Protein AF-A0AA44AQD2-F1 (afdb_monomer_lite)

Structure (mmCIF, N/CA/C/O backbone):
data_AF-A0AA44AQD2-F1
#
_entry.id   AF-A0AA44AQD2-F1
#
loop_
_atom_site.group_PDB
_atom_site.id
_atom_site.type_symbol
_atom_site.label_atom_id
_atom_site.label_alt_id
_atom_site.label_comp_id
_atom_site.label_asym_id
_atom_site.label_entity_id
_atom_site.label_seq_id
_atom_site.pdbx_PDB_ins_code
_atom_site.Cartn_x
_atom_site.Cartn_y
_atom_site.Cartn_z
_atom_site.occupancy
_atom_site.B_iso_or_equiv
_atom_site.auth_seq_id
_atom_site.auth_comp_id
_atom_site.auth_asym_id
_atom_site.auth_atom_id
_atom_site.pdbx_PDB_model_num
ATOM 1 N N . MET A 1 1 ? 26.206 9.671 -32.563 1.00 51.47 1 MET A N 1
ATOM 2 C CA . MET A 1 1 ? 27.609 9.654 -32.075 1.00 51.47 1 MET A CA 1
ATOM 3 C C . MET A 1 1 ? 28.523 10.686 -32.754 1.00 51.47 1 MET A C 1
ATOM 5 O O . MET A 1 1 ? 29.559 10.998 -32.182 1.00 51.47 1 MET A O 1
ATOM 9 N N . ASN A 1 2 ? 28.154 11.273 -33.905 1.00 60.25 2 ASN A N 1
ATOM 10 C CA . ASN A 1 2 ? 29.025 12.204 -34.643 1.00 60.25 2 ASN A CA 1
ATOM 11 C C . ASN A 1 2 ? 29.181 13.613 -34.029 1.00 60.25 2 ASN A C 1
ATOM 13 O O . ASN A 1 2 ? 30.240 14.213 -34.196 1.00 60.25 2 ASN A O 1
ATOM 17 N N . ASP A 1 3 ? 28.206 14.121 -33.267 1.00 61.69 3 ASP A N 1
ATOM 18 C CA . ASP A 1 3 ? 28.257 15.499 -32.740 1.00 61.69 3 ASP A CA 1
ATOM 19 C C . ASP A 1 3 ? 29.277 15.714 -31.616 1.00 61.69 3 ASP A C 1
ATOM 21 O O . ASP A 1 3 ? 30.008 16.703 -31.623 1.00 61.69 3 ASP A O 1
ATOM 25 N N . ALA A 1 4 ? 29.396 14.780 -30.667 1.00 60.88 4 ALA A N 1
ATOM 26 C CA . ALA A 1 4 ? 30.361 14.906 -29.571 1.00 60.88 4 ALA A CA 1
ATOM 27 C C . ALA A 1 4 ? 31.813 14.844 -30.085 1.00 60.88 4 ALA A C 1
ATOM 29 O O . ALA A 1 4 ? 32.659 15.628 -29.651 1.00 60.88 4 ALA A O 1
ATOM 30 N N . ALA A 1 5 ? 32.079 13.961 -31.055 1.00 65.06 5 ALA A N 1
ATOM 31 C CA . ALA A 1 5 ? 33.372 13.825 -31.728 1.00 65.06 5 ALA A CA 1
ATOM 32 C C . ALA A 1 5 ? 33.684 15.000 -32.680 1.00 65.06 5 ALA A C 1
ATOM 34 O O . ALA A 1 5 ? 34.848 15.317 -32.923 1.00 65.06 5 ALA A O 1
ATOM 35 N N . SER A 1 6 ? 32.654 15.652 -33.224 1.00 64.50 6 SER A N 1
ATOM 36 C CA . SER A 1 6 ? 32.756 16.904 -33.988 1.00 64.50 6 SER A CA 1
ATOM 37 C C . SER A 1 6 ? 33.108 18.095 -33.078 1.00 64.50 6 SER A C 1
ATOM 39 O O . SER A 1 6 ? 34.008 18.874 -33.389 1.00 64.50 6 SER A O 1
ATOM 41 N N . CYS A 1 7 ? 32.496 18.189 -31.891 1.00 62.31 7 CYS A N 1
ATOM 42 C CA . CYS A 1 7 ? 32.756 19.269 -30.931 1.00 62.31 7 CYS A CA 1
ATOM 43 C C . CYS A 1 7 ? 34.186 19.250 -30.362 1.00 62.31 7 CYS A C 1
ATOM 45 O O . CYS A 1 7 ? 34.775 20.316 -30.184 1.00 62.31 7 CYS A O 1
ATOM 47 N N . LEU A 1 8 ? 34.760 18.062 -30.127 1.00 60.25 8 LEU A N 1
ATOM 48 C CA . LEU A 1 8 ? 36.174 17.903 -29.748 1.00 60.25 8 LEU A CA 1
ATOM 49 C C . LEU A 1 8 ? 37.120 18.386 -30.852 1.00 60.25 8 LEU A C 1
ATOM 51 O O . LEU A 1 8 ? 38.063 19.123 -30.573 1.00 60.25 8 LEU A O 1
ATOM 55 N N . ARG A 1 9 ? 36.839 18.019 -32.110 1.00 67.12 9 ARG A N 1
ATOM 56 C CA . ARG A 1 9 ? 37.624 18.459 -33.276 1.00 67.12 9 ARG A CA 1
ATOM 57 C C . ARG A 1 9 ? 37.600 19.980 -33.456 1.00 67.12 9 ARG A C 1
ATOM 59 O O . ARG A 1 9 ? 38.619 20.560 -33.810 1.00 67.12 9 ARG A O 1
ATOM 66 N N . ASN A 1 10 ? 36.488 20.624 -33.102 1.00 76.62 10 ASN A N 1
ATOM 67 C CA . ASN A 1 10 ? 36.319 22.079 -33.156 1.00 76.62 10 ASN A CA 1
ATOM 68 C C . ASN A 1 10 ? 36.717 22.809 -31.853 1.00 76.62 10 ASN A C 1
ATOM 70 O O . ASN A 1 10 ? 36.389 23.984 -31.696 1.00 76.62 10 ASN A O 1
ATOM 74 N N . ARG A 1 11 ? 37.390 22.131 -30.902 1.00 75.38 11 ARG A N 1
ATOM 75 C CA . ARG A 1 11 ? 37.810 22.662 -29.581 1.00 75.38 11 ARG A CA 1
ATOM 76 C C . ARG A 1 11 ? 36.678 23.299 -28.757 1.00 75.38 11 ARG A C 1
ATOM 78 O O . ARG A 1 11 ? 36.923 24.120 -27.876 1.00 75.38 11 ARG A O 1
ATOM 85 N N . ASN A 1 12 ? 35.428 22.911 -29.008 1.00 78.69 12 ASN A N 1
ATOM 86 C CA . ASN A 1 12 ? 34.268 23.421 -28.284 1.00 78.69 12 ASN A CA 1
ATOM 87 C C . ASN A 1 12 ? 33.938 22.502 -27.100 1.00 78.69 12 ASN A C 1
ATOM 89 O O . ASN A 1 12 ? 33.003 21.696 -27.136 1.00 78.69 12 ASN A O 1
ATOM 93 N N . TYR A 1 13 ? 34.757 22.612 -26.052 1.00 78.56 13 TYR A N 1
ATOM 94 C CA . TYR A 1 13 ? 34.727 21.726 -24.886 1.00 78.56 13 TYR A CA 1
ATOM 95 C C . TYR A 1 13 ? 33.418 21.808 -24.088 1.00 78.56 13 TYR A C 1
ATOM 97 O O . TYR A 1 13 ? 32.932 20.783 -23.616 1.00 78.56 13 TYR A O 1
ATOM 105 N N . ALA A 1 14 ? 32.790 22.987 -24.009 1.00 78.38 14 ALA A N 1
ATOM 106 C CA . ALA A 1 14 ? 31.512 23.163 -23.316 1.00 78.38 14 ALA A CA 1
ATOM 107 C C . ALA A 1 14 ? 30.371 22.393 -24.007 1.00 78.38 14 ALA A C 1
ATOM 109 O O . ALA A 1 14 ? 29.630 21.653 -23.357 1.00 78.38 14 ALA A O 1
ATOM 110 N N . ARG A 1 15 ? 30.265 22.492 -25.343 1.00 79.56 15 ARG A N 1
ATOM 111 C CA . ARG A 1 15 ? 29.280 21.708 -26.111 1.00 79.56 15 ARG A CA 1
ATOM 112 C C . ARG A 1 15 ? 29.585 20.215 -26.084 1.00 79.56 15 ARG A C 1
ATOM 114 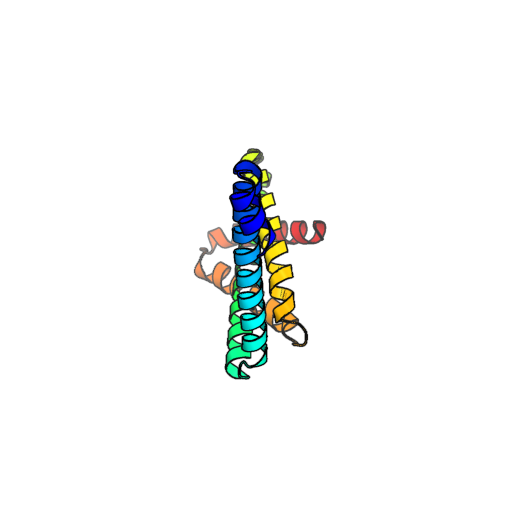O O . ARG A 1 15 ? 28.660 19.409 -26.034 1.00 79.56 15 ARG A O 1
ATOM 121 N N . HIS A 1 16 ? 30.863 19.839 -26.070 1.00 81.19 16 HIS A N 1
ATOM 122 C CA . HIS A 1 16 ? 31.255 18.443 -25.909 1.00 81.19 16 HIS A CA 1
ATOM 123 C C . HIS A 1 16 ? 30.798 17.871 -24.557 1.00 81.19 16 HIS A C 1
ATOM 125 O O . HIS A 1 16 ? 30.203 16.796 -24.522 1.00 81.19 16 HIS A O 1
ATOM 131 N N . GLN A 1 17 ? 30.998 18.603 -23.457 1.00 82.62 17 GLN A N 1
ATOM 132 C CA . GLN A 1 17 ? 30.577 18.171 -22.123 1.00 82.62 17 GLN A CA 1
ATOM 133 C C . GLN A 1 17 ? 29.051 18.018 -22.021 1.00 82.62 17 GLN A C 1
ATOM 135 O O . GLN A 1 17 ? 28.571 17.002 -21.520 1.00 82.62 17 GLN A O 1
ATOM 140 N N . GLN A 1 18 ? 28.286 18.967 -22.570 1.00 85.62 18 GLN A N 1
ATOM 141 C CA . GLN A 1 18 ? 26.822 18.870 -22.650 1.00 85.62 18 GLN A CA 1
ATOM 142 C C . GLN A 1 18 ? 26.367 17.670 -23.496 1.00 85.62 18 GLN A C 1
ATOM 144 O O . GLN A 1 18 ? 25.466 16.930 -23.098 1.00 85.62 18 GLN A O 1
ATOM 149 N N . ALA A 1 19 ? 27.010 17.431 -24.644 1.00 85.94 19 ALA A N 1
ATOM 150 C CA . ALA A 1 19 ? 26.716 16.278 -25.490 1.00 85.94 19 ALA A CA 1
ATOM 151 C C . ALA A 1 19 ? 27.024 14.953 -24.773 1.00 85.94 19 ALA A C 1
ATOM 153 O O . ALA A 1 19 ? 26.234 14.017 -24.861 1.00 85.94 19 ALA A O 1
ATOM 154 N N . MET A 1 20 ? 28.123 14.879 -24.018 1.00 87.56 20 MET A N 1
ATOM 155 C CA . MET A 1 20 ? 28.483 13.700 -23.224 1.00 87.56 20 MET A CA 1
ATOM 156 C C . MET A 1 20 ? 27.503 13.445 -22.075 1.00 87.56 20 MET A C 1
ATOM 158 O O . MET A 1 20 ? 27.093 12.302 -21.882 1.00 87.56 20 MET A O 1
ATOM 162 N N . GLN A 1 21 ? 27.060 14.486 -21.363 1.00 88.62 21 GLN A N 1
ATOM 163 C CA . GLN A 1 21 ? 26.009 14.365 -20.343 1.00 88.62 21 GLN A CA 1
ATOM 164 C C . GLN A 1 21 ? 24.693 13.865 -20.948 1.00 88.62 21 GLN A C 1
ATOM 166 O O . GLN A 1 21 ? 24.054 12.969 -20.397 1.00 88.62 21 GLN A O 1
ATOM 171 N N . ARG A 1 22 ? 24.313 14.384 -22.122 1.00 90.12 22 ARG A N 1
ATOM 172 C CA . ARG A 1 22 ? 23.123 13.922 -22.844 1.00 90.12 22 ARG A CA 1
ATOM 173 C C . ARG A 1 22 ? 23.257 12.469 -23.296 1.00 90.12 22 ARG A C 1
ATOM 175 O O . ARG A 1 22 ? 22.306 11.712 -23.151 1.00 90.12 22 ARG A O 1
ATOM 182 N N . ILE A 1 23 ? 24.425 12.058 -23.794 1.00 90.88 23 ILE A N 1
ATOM 183 C CA . ILE A 1 23 ? 24.702 10.657 -24.147 1.00 90.88 23 ILE A CA 1
ATOM 184 C C . ILE A 1 23 ? 24.589 9.761 -22.912 1.00 90.88 23 ILE A C 1
ATOM 186 O O . ILE A 1 23 ? 23.982 8.700 -23.002 1.00 90.88 23 ILE A O 1
ATOM 190 N N . ALA A 1 24 ? 25.145 10.168 -21.769 1.00 91.69 24 ALA A N 1
ATOM 191 C CA . ALA A 1 24 ? 25.059 9.394 -20.533 1.00 91.69 24 ALA A CA 1
ATOM 192 C C . ALA A 1 24 ? 23.604 9.222 -20.072 1.00 91.69 24 ALA A C 1
ATOM 194 O O . ALA A 1 24 ? 23.190 8.109 -19.755 1.00 91.69 24 ALA A O 1
ATOM 195 N N . ARG A 1 25 ? 22.809 10.298 -20.121 1.00 93.94 25 ARG A N 1
ATOM 196 C CA . ARG A 1 25 ? 21.376 10.253 -19.813 1.00 93.94 25 ARG A CA 1
ATOM 197 C C . ARG A 1 25 ? 20.610 9.326 -20.761 1.00 93.94 25 ARG A C 1
ATOM 199 O O . ARG A 1 25 ? 19.893 8.458 -20.289 1.00 93.94 25 ARG A O 1
ATOM 206 N N . LEU A 1 26 ? 20.811 9.462 -22.072 1.00 93.25 26 LEU A N 1
ATOM 207 C CA . LEU A 1 26 ? 20.143 8.621 -23.073 1.00 93.25 26 LEU A CA 1
ATOM 208 C C . LEU A 1 26 ? 20.538 7.145 -22.954 1.00 93.25 26 LEU A C 1
ATOM 210 O O . LEU A 1 26 ? 19.710 6.272 -23.176 1.00 93.25 26 LEU A O 1
ATOM 214 N N . LYS A 1 27 ? 21.795 6.852 -22.595 1.00 93.19 27 LYS A N 1
ATOM 215 C CA . LYS A 1 27 ? 22.230 5.477 -22.314 1.00 93.19 27 LYS A CA 1
ATOM 216 C C . LYS A 1 27 ? 21.488 4.889 -21.118 1.00 93.19 27 LYS A C 1
ATOM 218 O O . LYS A 1 27 ? 21.106 3.730 -21.183 1.00 93.19 27 LYS A O 1
ATOM 223 N N . LYS A 1 28 ? 21.280 5.682 -20.063 1.00 92.75 28 LYS A N 1
ATOM 224 C CA . LYS A 1 28 ? 20.502 5.256 -18.899 1.00 92.75 28 LYS A CA 1
ATOM 225 C C . LYS A 1 28 ? 19.035 5.014 -19.268 1.00 92.75 28 LYS A C 1
ATOM 227 O O . LYS A 1 28 ? 18.531 3.938 -19.001 1.00 92.75 28 LYS A O 1
ATOM 232 N N . GLU A 1 29 ? 18.395 5.965 -19.948 1.00 92.12 29 GLU A N 1
ATOM 233 C CA . GLU A 1 29 ? 16.993 5.836 -20.385 1.00 92.12 29 GLU A CA 1
ATOM 234 C C . GLU A 1 29 ? 16.783 4.621 -21.310 1.00 92.12 29 GLU A C 1
ATOM 236 O O . GLU A 1 29 ? 15.774 3.928 -21.207 1.00 92.12 29 GLU A O 1
ATOM 241 N N . LEU A 1 30 ? 17.750 4.327 -22.189 1.00 93.25 30 LEU A N 1
ATOM 242 C CA . LEU A 1 30 ? 17.714 3.134 -23.035 1.00 93.25 30 LEU A CA 1
ATOM 243 C C . LEU A 1 30 ? 17.822 1.846 -22.214 1.00 93.25 30 LEU A C 1
ATOM 245 O O . LEU A 1 30 ? 17.110 0.891 -22.502 1.00 93.25 30 LEU A O 1
ATOM 249 N N . GLU A 1 31 ? 18.713 1.808 -21.225 1.00 93.38 31 GLU A N 1
ATOM 250 C CA . GLU A 1 31 ? 18.865 0.640 -20.357 1.00 93.38 31 GLU A CA 1
ATOM 251 C C . GLU A 1 31 ? 17.600 0.402 -19.526 1.00 93.38 31 GLU A C 1
ATOM 253 O O . GLU A 1 31 ? 17.068 -0.706 -19.538 1.00 93.38 31 GLU A O 1
ATOM 258 N N . ASP A 1 32 ? 17.061 1.456 -18.907 1.00 89.62 32 ASP A N 1
ATOM 259 C CA . ASP A 1 32 ? 15.816 1.405 -18.135 1.00 89.62 32 ASP A CA 1
ATOM 260 C C . ASP A 1 32 ? 14.658 0.856 -18.999 1.00 89.62 32 ASP A C 1
ATOM 262 O O . ASP A 1 32 ? 13.924 -0.032 -18.569 1.00 89.62 32 ASP A O 1
ATOM 266 N N . SER A 1 33 ? 14.541 1.297 -20.259 1.00 89.88 33 SER A N 1
ATOM 267 C CA . SER A 1 33 ? 13.524 0.788 -21.192 1.00 89.88 33 SER A CA 1
ATOM 268 C C . SER A 1 33 ? 13.739 -0.672 -21.608 1.00 89.88 33 SER A C 1
ATOM 270 O O . SER A 1 33 ? 12.760 -1.374 -21.858 1.00 89.88 33 SER A O 1
ATOM 272 N N . ARG A 1 34 ? 14.987 -1.146 -21.716 1.00 90.94 34 ARG A N 1
ATOM 273 C CA . ARG A 1 34 ? 15.271 -2.558 -22.037 1.00 90.94 34 ARG A CA 1
ATOM 274 C C . ARG A 1 34 ? 14.915 -3.473 -20.875 1.00 90.94 34 ARG A C 1
ATOM 276 O O . ARG A 1 34 ? 14.372 -4.547 -21.110 1.00 90.94 34 ARG A O 1
ATOM 283 N N . ILE A 1 35 ? 15.200 -3.044 -19.648 1.00 88.44 35 ILE A N 1
ATOM 284 C CA . ILE A 1 35 ? 14.814 -3.765 -18.431 1.00 88.44 35 ILE A CA 1
ATOM 285 C C . ILE A 1 35 ? 13.285 -3.852 -18.336 1.00 88.44 35 ILE A C 1
ATOM 287 O O . ILE A 1 35 ? 12.756 -4.926 -18.063 1.00 88.44 35 ILE A O 1
ATOM 291 N N . ASP A 1 36 ? 12.580 -2.755 -18.622 1.00 82.88 36 ASP A N 1
ATOM 292 C CA . ASP A 1 36 ? 11.113 -2.710 -18.633 1.00 82.88 36 ASP A CA 1
ATOM 293 C C . ASP A 1 36 ? 10.506 -3.687 -19.657 1.00 82.88 36 ASP A C 1
ATOM 295 O O . ASP A 1 36 ? 9.631 -4.491 -19.333 1.00 82.88 36 ASP A O 1
ATOM 299 N N . GLN A 1 37 ? 11.042 -3.699 -20.882 1.00 83.12 37 GLN A N 1
ATOM 300 C CA . GLN A 1 37 ? 10.636 -4.657 -21.915 1.00 83.12 37 GLN A CA 1
ATOM 301 C C . GLN A 1 37 ? 10.883 -6.104 -21.487 1.00 83.12 37 GLN A C 1
ATOM 303 O O . GLN A 1 37 ? 9.979 -6.931 -21.599 1.00 83.12 37 GLN A O 1
ATOM 308 N N . GLN A 1 38 ? 12.074 -6.397 -20.957 1.00 86.69 38 GLN A N 1
ATOM 309 C CA . GLN A 1 38 ? 12.421 -7.737 -20.490 1.00 86.69 38 GLN A CA 1
ATOM 310 C C . GLN A 1 38 ? 11.453 -8.211 -19.404 1.00 86.69 38 GLN A C 1
ATOM 312 O O . GLN A 1 38 ? 10.942 -9.324 -19.472 1.00 86.69 38 GLN A O 1
ATOM 317 N N . PHE A 1 39 ? 11.149 -7.348 -18.438 1.00 83.50 39 PHE A N 1
ATOM 318 C CA . PHE A 1 39 ? 10.207 -7.653 -17.372 1.00 83.50 39 PHE A CA 1
ATOM 319 C C . PHE A 1 39 ? 8.798 -7.963 -17.908 1.00 83.50 39 PHE A C 1
ATOM 321 O O . PHE A 1 39 ? 8.157 -8.919 -17.464 1.00 83.50 39 PHE A O 1
ATOM 328 N N . HIS A 1 40 ? 8.312 -7.203 -18.894 1.00 80.88 40 HIS A N 1
ATOM 329 C CA . HIS A 1 40 ? 7.026 -7.480 -19.533 1.00 80.88 40 HIS A CA 1
ATOM 330 C C . HIS A 1 40 ? 7.015 -8.795 -20.322 1.00 80.88 40 HIS A C 1
ATOM 332 O O . HIS A 1 40 ? 6.010 -9.513 -20.287 1.00 80.88 40 HIS A O 1
ATOM 338 N N . ASP A 1 41 ? 8.107 -9.123 -21.009 1.00 82.94 41 ASP A N 1
ATOM 339 C CA . ASP A 1 41 ? 8.247 -10.383 -21.736 1.00 82.94 41 ASP A CA 1
ATOM 340 C C . ASP A 1 41 ? 8.313 -11.580 -20.774 1.00 82.94 41 ASP A C 1
ATOM 342 O O . ASP A 1 41 ? 7.600 -12.566 -20.973 1.00 82.94 41 ASP A O 1
ATOM 346 N N . ASP A 1 42 ? 9.063 -11.470 -19.677 1.00 82.44 42 ASP A N 1
ATOM 347 C CA . ASP A 1 42 ? 9.131 -12.494 -18.629 1.00 82.44 42 ASP A CA 1
ATOM 348 C C . ASP A 1 42 ? 7.752 -12.727 -17.993 1.00 82.44 42 ASP A C 1
ATOM 350 O O . ASP A 1 42 ? 7.295 -13.865 -17.881 1.00 82.44 42 ASP A O 1
ATOM 354 N N . ASN A 1 43 ? 7.019 -11.656 -17.671 1.00 76.38 43 ASN A N 1
ATOM 355 C CA . ASN A 1 43 ? 5.665 -11.747 -17.115 1.00 76.38 43 ASN A CA 1
ATOM 356 C C . ASN A 1 43 ? 4.670 -12.440 -18.076 1.00 76.38 43 ASN A C 1
ATOM 358 O O . ASN A 1 43 ? 3.780 -13.192 -17.654 1.00 76.38 43 ASN A O 1
ATOM 362 N N . ARG A 1 44 ? 4.817 -12.231 -19.392 1.00 75.19 44 ARG A N 1
ATOM 363 C CA . ARG A 1 44 ? 4.009 -12.930 -20.411 1.00 75.19 44 ARG A CA 1
ATOM 364 C C . ARG A 1 44 ? 4.343 -14.416 -20.490 1.00 75.19 44 ARG A C 1
ATOM 366 O O . ARG A 1 44 ? 3.423 -15.217 -20.676 1.00 75.19 44 ARG A O 1
ATOM 373 N N . ASN A 1 45 ? 5.615 -14.759 -20.315 1.00 80.81 45 ASN A N 1
ATOM 374 C CA . ASN A 1 45 ? 6.137 -16.118 -20.439 1.00 80.81 45 ASN A CA 1
ATOM 375 C C . ASN A 1 45 ? 6.059 -16.944 -19.143 1.00 80.81 45 ASN A C 1
ATOM 377 O O . ASN A 1 45 ? 6.307 -18.147 -19.199 1.00 80.81 45 ASN A O 1
ATOM 381 N N . MET A 1 46 ? 5.688 -16.333 -18.012 1.00 79.38 46 MET A N 1
ATOM 382 C CA . MET A 1 46 ? 5.442 -17.038 -16.748 1.00 79.38 46 MET A CA 1
ATOM 383 C C . MET A 1 46 ? 4.462 -18.198 -16.910 1.00 79.38 46 MET A C 1
ATOM 385 O O . MET A 1 46 ? 3.417 -18.073 -17.566 1.00 79.38 46 MET A O 1
ATOM 389 N N . ASP A 1 47 ? 4.760 -19.302 -16.226 1.00 83.56 47 ASP A N 1
ATOM 390 C CA . ASP A 1 47 ? 3.835 -20.422 -16.163 1.00 83.56 47 ASP A CA 1
ATOM 391 C C . ASP A 1 47 ? 2.587 -20.085 -15.317 1.00 83.56 47 ASP A C 1
ATOM 393 O O . ASP A 1 47 ? 2.476 -19.052 -14.647 1.00 83.56 47 ASP A O 1
ATOM 397 N N . ARG A 1 48 ? 1.580 -20.964 -15.364 1.00 78.31 48 ARG A N 1
ATOM 398 C CA . ARG A 1 48 ? 0.302 -20.727 -14.680 1.00 78.31 48 ARG A CA 1
ATOM 399 C C . ARG A 1 48 ? 0.442 -20.670 -13.153 1.00 78.31 48 ARG A C 1
ATOM 401 O O . ARG A 1 48 ? -0.297 -19.917 -12.516 1.00 78.31 48 ARG A O 1
ATOM 408 N N . ALA A 1 49 ? 1.312 -21.487 -12.566 1.00 78.94 49 ALA A N 1
ATOM 409 C CA . ALA A 1 49 ? 1.507 -21.548 -11.122 1.00 78.94 49 ALA A CA 1
ATOM 410 C C . ALA A 1 49 ? 2.288 -20.325 -10.627 1.00 78.94 49 ALA A C 1
ATOM 412 O O . ALA A 1 49 ? 1.888 -19.706 -9.640 1.00 78.94 49 ALA A O 1
ATOM 413 N N . GLU A 1 50 ? 3.327 -19.930 -11.358 1.00 75.56 50 GLU A N 1
ATOM 414 C CA . GLU A 1 50 ? 4.116 -18.725 -11.123 1.00 75.56 50 GLU A CA 1
ATOM 415 C C . GLU A 1 50 ? 3.251 -17.470 -11.211 1.00 75.56 50 GLU A C 1
ATOM 417 O O . GLU A 1 50 ? 3.245 -16.665 -10.281 1.00 75.56 50 GLU A O 1
ATOM 422 N N . ARG A 1 51 ? 2.424 -17.346 -12.256 1.00 77.38 51 ARG A N 1
ATOM 423 C CA . ARG A 1 51 ? 1.486 -16.224 -12.398 1.00 77.38 51 ARG A CA 1
ATOM 424 C C . ARG A 1 51 ? 0.473 -16.169 -11.253 1.00 77.38 51 ARG A C 1
ATOM 426 O O . ARG A 1 51 ? 0.158 -15.092 -10.750 1.00 77.38 51 ARG A O 1
ATOM 433 N N . ALA A 1 52 ? -0.030 -17.324 -10.813 1.00 76.75 52 ALA A N 1
ATOM 434 C CA . ALA A 1 52 ? -0.957 -17.397 -9.686 1.00 76.75 52 ALA A CA 1
ATOM 435 C C . ALA A 1 52 ? -0.290 -17.018 -8.353 1.00 76.75 52 ALA A C 1
ATOM 437 O O . ALA A 1 52 ? -0.905 -16.333 -7.536 1.00 76.75 52 ALA A O 1
ATOM 438 N N . PHE A 1 53 ? 0.949 -17.453 -8.118 1.00 82.19 53 PHE A N 1
ATOM 439 C CA . PHE A 1 53 ? 1.729 -17.067 -6.943 1.00 82.19 53 PHE A CA 1
ATOM 440 C C . PHE A 1 53 ? 2.047 -15.567 -6.953 1.00 82.19 53 PHE A C 1
ATOM 442 O O . PHE A 1 53 ? 1.751 -14.876 -5.981 1.00 82.19 53 PHE A O 1
ATOM 449 N N . PHE A 1 54 ? 2.565 -15.057 -8.071 1.00 79.94 54 PHE A N 1
ATOM 450 C CA . PHE A 1 54 ? 2.893 -13.647 -8.268 1.00 79.94 54 PHE A CA 1
ATOM 451 C C . PHE A 1 54 ? 1.685 -12.743 -8.010 1.00 79.94 54 PHE A C 1
ATOM 453 O O . PHE A 1 54 ? 1.764 -11.813 -7.208 1.00 79.94 54 PHE A O 1
ATOM 460 N N . GLY A 1 55 ? 0.533 -13.078 -8.601 1.00 78.56 55 GLY A N 1
ATOM 461 C CA . GLY A 1 55 ? -0.706 -12.343 -8.370 1.00 78.56 55 GLY A CA 1
ATOM 462 C C . GLY A 1 55 ? -1.116 -12.334 -6.895 1.00 78.56 55 GLY A C 1
ATOM 463 O O . GLY A 1 55 ? -1.460 -11.284 -6.361 1.00 78.56 55 GLY A O 1
ATOM 464 N N . LYS A 1 56 ? -1.024 -13.475 -6.196 1.00 80.00 56 LYS A N 1
ATOM 465 C CA . LYS A 1 56 ? -1.340 -13.551 -4.757 1.00 80.00 56 LYS A CA 1
ATOM 466 C C . LYS A 1 56 ? -0.428 -12.669 -3.906 1.00 80.00 56 LYS A C 1
ATOM 468 O O . LYS A 1 56 ? -0.929 -12.007 -3.005 1.00 80.00 56 LYS A O 1
ATOM 473 N N . ILE A 1 57 ? 0.876 -12.648 -4.182 1.00 84.75 57 ILE A N 1
ATOM 474 C CA . ILE A 1 57 ? 1.827 -11.809 -3.441 1.00 84.75 57 ILE A CA 1
ATOM 475 C C . ILE A 1 57 ? 1.531 -10.323 -3.656 1.00 84.75 57 ILE A C 1
ATOM 477 O O . ILE A 1 57 ? 1.489 -9.571 -2.687 1.00 84.75 57 ILE A O 1
ATOM 481 N N . LEU A 1 58 ? 1.248 -9.911 -4.893 1.00 83.56 58 LEU A N 1
ATOM 482 C CA . LEU A 1 58 ? 0.863 -8.529 -5.184 1.00 83.56 58 LEU A CA 1
ATOM 483 C C . LEU A 1 58 ? -0.483 -8.134 -4.555 1.00 83.56 58 LEU A C 1
ATOM 485 O O . LEU A 1 58 ? -0.675 -6.987 -4.165 1.00 83.56 58 LEU A O 1
ATOM 489 N N . HIS A 1 59 ? -1.427 -9.068 -4.428 1.00 80.56 59 HIS A N 1
ATOM 490 C CA . HIS A 1 59 ? -2.662 -8.813 -3.682 1.00 80.56 59 HIS A CA 1
ATOM 491 C C . HIS A 1 59 ? -2.407 -8.628 -2.191 1.00 80.56 59 HIS A C 1
ATOM 493 O O . HIS A 1 59 ? -2.961 -7.716 -1.584 1.00 80.56 59 HIS A O 1
ATOM 499 N N . LEU A 1 60 ? -1.555 -9.467 -1.599 1.00 85.31 60 LEU A N 1
ATOM 500 C CA . LEU A 1 60 ? -1.191 -9.330 -0.192 1.00 85.31 60 LEU A CA 1
ATOM 501 C C . LEU A 1 60 ? -0.511 -7.987 0.077 1.00 85.31 60 LEU A C 1
ATOM 503 O O . LEU A 1 60 ? -0.913 -7.305 1.013 1.00 85.31 60 LEU A O 1
ATOM 507 N N . SER A 1 61 ? 0.422 -7.553 -0.776 1.00 88.31 61 SER A N 1
ATOM 508 C CA . SER A 1 61 ? 1.075 -6.250 -0.602 1.00 88.31 61 SER A CA 1
ATOM 509 C C . SER A 1 61 ? 0.100 -5.073 -0.722 1.00 88.31 61 SER A C 1
ATOM 511 O O . SER A 1 61 ? 0.235 -4.090 0.004 1.00 88.31 61 SER A O 1
ATOM 513 N N . LEU A 1 62 ? -0.909 -5.161 -1.598 1.00 86.00 62 LEU A N 1
ATOM 514 C CA . LEU A 1 62 ? -1.979 -4.159 -1.664 1.00 86.00 62 LEU A CA 1
ATOM 515 C C . LEU A 1 62 ? -2.842 -4.159 -0.401 1.00 86.00 62 LEU A C 1
ATOM 517 O O . LEU A 1 62 ? -3.115 -3.093 0.140 1.00 86.00 62 LEU A O 1
ATOM 521 N N . ASN A 1 63 ? -3.222 -5.336 0.093 1.00 87.06 63 ASN A N 1
ATOM 522 C CA . ASN A 1 63 ? -4.016 -5.463 1.314 1.00 87.06 63 ASN A CA 1
ATOM 523 C C . ASN A 1 63 ? -3.262 -4.938 2.542 1.00 87.06 63 ASN A C 1
ATOM 525 O O . ASN A 1 63 ? -3.852 -4.258 3.375 1.00 87.06 63 ASN A O 1
ATOM 529 N N . GLU A 1 64 ? -1.958 -5.194 2.643 1.00 88.69 64 GLU A N 1
ATOM 530 C CA . GLU A 1 64 ? -1.096 -4.638 3.692 1.00 88.69 64 GLU A CA 1
ATOM 531 C C . GLU A 1 64 ? -0.990 -3.109 3.599 1.00 88.69 64 GLU A C 1
ATOM 533 O O . GLU A 1 64 ? -1.024 -2.417 4.619 1.00 88.69 64 GLU A O 1
ATOM 538 N N . ALA A 1 65 ? -0.899 -2.561 2.385 1.00 89.12 65 ALA A N 1
ATOM 539 C CA . ALA A 1 65 ? -0.886 -1.118 2.175 1.00 89.12 65 ALA A CA 1
ATOM 540 C C . ALA A 1 65 ? -2.226 -0.475 2.571 1.00 89.12 65 ALA A C 1
ATOM 542 O O . ALA A 1 65 ? -2.251 0.527 3.287 1.00 89.12 65 ALA A O 1
ATOM 543 N N . ASP A 1 66 ? -3.343 -1.074 2.168 1.00 85.56 66 ASP A N 1
ATOM 544 C CA . ASP A 1 66 ? -4.683 -0.611 2.534 1.00 85.56 66 ASP A CA 1
ATOM 545 C C . ASP A 1 66 ? -4.902 -0.668 4.046 1.00 85.56 66 ASP A C 1
ATOM 547 O O . ASP A 1 66 ? -5.406 0.282 4.646 1.00 85.56 66 ASP A O 1
ATOM 551 N N . LEU A 1 67 ? -4.429 -1.736 4.682 1.00 88.88 67 LEU A N 1
ATOM 552 C CA . LEU A 1 67 ? -4.450 -1.899 6.127 1.00 88.88 67 LEU A CA 1
ATOM 553 C C . LEU A 1 67 ? -3.622 -0.815 6.838 1.00 88.88 67 LEU A C 1
ATOM 555 O O . LEU A 1 67 ? -4.032 -0.305 7.881 1.00 88.88 67 LEU A O 1
ATOM 559 N N . ALA A 1 68 ? -2.475 -0.420 6.279 1.00 89.69 68 ALA A N 1
ATOM 560 C CA . ALA A 1 68 ? -1.685 0.681 6.824 1.00 89.69 68 ALA A CA 1
ATOM 561 C C . ALA A 1 68 ? -2.461 2.010 6.791 1.00 89.69 68 ALA A C 1
ATOM 563 O O . ALA A 1 68 ? -2.410 2.769 7.764 1.00 89.69 68 ALA A O 1
ATOM 564 N N . ILE A 1 69 ? -3.220 2.275 5.717 1.00 87.88 69 ILE A N 1
ATOM 565 C CA . ILE A 1 69 ? -4.133 3.431 5.652 1.00 87.88 69 ILE A CA 1
ATOM 566 C C . ILE A 1 69 ? -5.229 3.300 6.713 1.00 87.88 69 ILE A C 1
ATOM 568 O O . ILE A 1 69 ? -5.523 4.252 7.434 1.00 87.88 69 ILE A O 1
ATOM 572 N N . TYR A 1 70 ? -5.811 2.115 6.840 1.00 87.50 70 TYR A N 1
ATOM 573 C CA . TYR A 1 70 ? -6.891 1.867 7.780 1.00 87.50 70 TYR A CA 1
ATOM 574 C C . TYR A 1 70 ? -6.461 2.146 9.227 1.00 87.50 70 TYR A C 1
ATOM 576 O O . TYR A 1 70 ? -7.068 2.962 9.921 1.00 87.50 70 TYR A O 1
ATOM 584 N N . HIS A 1 71 ? -5.326 1.592 9.659 1.00 90.38 71 HIS A N 1
ATOM 585 C CA . HIS A 1 71 ? -4.800 1.816 11.005 1.00 90.38 71 HIS A CA 1
ATOM 586 C C . HIS A 1 71 ? -4.384 3.269 11.264 1.00 90.38 71 HIS A C 1
ATOM 588 O O . HIS A 1 71 ? -4.582 3.773 12.374 1.00 90.38 71 HIS A O 1
ATOM 594 N N . ILE A 1 72 ? -3.828 3.972 10.269 1.00 89.88 72 ILE A N 1
ATOM 595 C CA . ILE A 1 72 ? -3.480 5.383 10.461 1.00 89.88 72 ILE A CA 1
ATOM 596 C C . ILE A 1 72 ? -4.743 6.252 10.565 1.00 89.88 72 ILE A C 1
ATOM 598 O O . ILE A 1 72 ? -4.792 7.155 11.400 1.00 89.88 72 ILE A O 1
ATOM 602 N N . GLU A 1 73 ? -5.801 5.956 9.803 1.00 88.81 73 GLU A N 1
ATOM 603 C CA . GLU A 1 73 ? -7.105 6.619 9.947 1.00 88.81 73 GLU A CA 1
ATOM 604 C C . GLU A 1 73 ? -7.733 6.356 11.320 1.00 88.81 73 GLU A C 1
ATOM 606 O O . GLU A 1 73 ? -8.193 7.302 11.966 1.00 88.81 73 GLU A O 1
ATOM 611 N N . MET A 1 74 ? -7.681 5.114 11.814 1.00 90.25 74 MET A N 1
ATOM 612 C CA . MET A 1 74 ? -8.130 4.762 13.167 1.00 90.25 74 MET A CA 1
ATOM 613 C C . MET A 1 74 ? -7.384 5.571 14.234 1.00 90.25 74 MET A C 1
ATOM 615 O O . MET A 1 74 ? -8.003 6.131 15.142 1.00 90.25 74 MET A O 1
ATOM 619 N N . PHE A 1 75 ? -6.060 5.697 14.101 1.00 89.00 75 PHE A N 1
ATOM 620 C CA . PHE A 1 75 ? -5.237 6.508 14.996 1.00 89.00 75 PHE A CA 1
ATOM 621 C C . PHE A 1 75 ? -5.679 7.979 15.005 1.00 89.00 75 PHE A C 1
ATOM 623 O O . PHE A 1 75 ? -5.910 8.553 16.072 1.00 89.00 75 PHE A O 1
ATOM 630 N N . PHE A 1 76 ? -5.872 8.597 13.836 1.00 87.25 76 PHE A N 1
ATOM 631 C CA . PHE A 1 76 ? -6.337 9.987 13.765 1.00 87.25 76 PHE A CA 1
ATOM 632 C C . PHE A 1 76 ? -7.781 10.157 14.256 1.00 87.25 76 PHE A C 1
ATOM 634 O O . PHE A 1 76 ? -8.100 11.183 14.861 1.00 87.25 76 PHE A O 1
ATOM 641 N N . ALA A 1 77 ? -8.654 9.170 14.047 1.00 88.06 77 ALA A N 1
ATOM 642 C CA . ALA A 1 77 ? -10.006 9.171 14.599 1.00 88.06 77 ALA A CA 1
ATOM 643 C C . ALA A 1 77 ? -9.986 9.124 16.136 1.00 88.06 77 ALA A C 1
ATOM 645 O O . ALA A 1 77 ? -10.705 9.890 16.782 1.00 88.06 77 ALA A O 1
ATOM 646 N N . TYR A 1 78 ? -9.115 8.300 16.725 1.00 88.38 78 TYR A N 1
ATOM 647 C CA . TYR A 1 78 ? -8.885 8.271 18.170 1.00 88.38 78 TYR A CA 1
ATOM 648 C C . TYR A 1 78 ? -8.379 9.614 18.707 1.00 88.38 78 TYR A C 1
ATOM 650 O O . TYR A 1 78 ? -8.928 10.135 19.680 1.00 88.38 78 TYR A O 1
ATOM 658 N N . PHE A 1 79 ? -7.372 10.206 18.061 1.00 86.81 79 PHE A N 1
ATOM 659 C CA . PHE A 1 79 ? -6.823 11.503 18.467 1.00 86.81 79 PHE A CA 1
ATOM 660 C C . PHE A 1 79 ? -7.870 12.619 18.402 1.00 86.81 79 PHE A C 1
ATOM 662 O O . PHE A 1 79 ? -8.015 13.387 19.357 1.00 86.81 79 PHE A O 1
ATOM 669 N N . SER A 1 80 ? -8.649 12.663 17.320 1.00 85.69 80 SER A N 1
ATOM 670 C CA . SER A 1 80 ? -9.720 13.642 17.138 1.00 85.69 80 SER A CA 1
ATOM 671 C C . SER A 1 80 ? -10.814 13.511 18.202 1.00 85.69 80 SER A C 1
ATOM 673 O O . SER A 1 80 ? -11.260 14.523 18.737 1.00 85.69 80 SER A O 1
ATOM 675 N N . ASP A 1 81 ? -11.225 12.288 18.553 1.00 87.88 81 ASP A N 1
ATOM 676 C CA . ASP A 1 81 ? -12.216 12.026 19.613 1.00 87.88 81 ASP A CA 1
ATOM 677 C C . ASP A 1 81 ? -11.774 12.547 20.986 1.00 87.88 81 ASP A C 1
ATOM 679 O O . ASP A 1 81 ? -12.600 12.906 21.823 1.00 87.88 81 ASP A O 1
ATOM 683 N N . ARG A 1 82 ? -10.463 12.573 21.233 1.00 87.12 82 ARG A N 1
ATOM 684 C CA . ARG A 1 82 ? -9.865 13.095 22.466 1.00 87.12 82 ARG A CA 1
ATOM 685 C C . ARG A 1 82 ? -9.648 14.612 22.428 1.00 87.12 82 ARG A C 1
ATOM 687 O O . ARG A 1 82 ? -9.128 15.169 23.390 1.00 87.12 82 ARG A O 1
ATOM 694 N N . GLY A 1 83 ? -10.036 15.277 21.337 1.00 84.62 83 GLY A N 1
ATOM 695 C CA . GLY A 1 83 ? -9.858 16.714 21.138 1.00 84.62 83 GLY A CA 1
ATOM 696 C C . GLY A 1 83 ? -8.430 17.120 20.768 1.00 84.62 83 GLY A C 1
ATOM 697 O O . GLY A 1 83 ? -8.115 18.311 20.774 1.00 84.62 83 GLY A O 1
ATOM 698 N N . PHE A 1 84 ? -7.557 16.163 20.440 1.00 82.88 84 PHE A N 1
ATOM 699 C CA . PHE A 1 84 ? -6.207 16.476 19.993 1.00 82.88 84 PHE A CA 1
ATOM 700 C C . PHE A 1 84 ? -6.219 16.902 18.529 1.00 82.88 84 PHE A C 1
ATOM 702 O O . PHE A 1 84 ? -6.786 16.230 17.668 1.00 82.88 84 PHE A O 1
ATOM 709 N N . LYS A 1 85 ? -5.534 18.011 18.245 1.00 80.31 85 LYS A N 1
ATOM 710 C CA . LYS A 1 85 ? -5.245 18.432 16.877 1.00 80.31 85 LYS A CA 1
ATOM 711 C C . LYS A 1 85 ? -3.908 17.828 16.453 1.00 80.31 85 LYS A C 1
ATOM 713 O O . LYS A 1 85 ? -2.920 18.043 17.162 1.00 80.31 85 LYS A O 1
ATOM 718 N N . PRO A 1 86 ? -3.852 17.074 15.347 1.00 79.00 86 PRO A N 1
ATOM 719 C CA . PRO A 1 86 ? -2.584 16.581 14.844 1.00 79.00 86 PRO A CA 1
ATOM 720 C C . PRO A 1 86 ? -1.692 17.751 14.425 1.00 79.00 86 PRO A C 1
ATOM 722 O O . PRO A 1 86 ? -2.168 18.771 13.927 1.00 79.00 86 PRO A O 1
ATOM 725 N N . VAL A 1 87 ? -0.386 17.625 14.659 1.00 86.25 87 VAL A N 1
ATOM 726 C CA . VAL A 1 87 ? 0.562 18.639 14.183 1.00 86.25 87 VAL A CA 1
ATOM 727 C C . VAL A 1 87 ? 0.678 18.558 12.652 1.00 86.25 87 VAL A C 1
ATOM 729 O O . VAL A 1 87 ? 0.561 17.460 12.103 1.00 86.25 87 VAL A O 1
ATOM 732 N N . PRO A 1 88 ? 0.953 19.674 11.951 1.00 87.12 88 PRO A N 1
ATOM 733 C CA . PRO A 1 88 ? 0.904 19.721 10.485 1.00 87.12 88 PRO A CA 1
ATOM 734 C C . PRO A 1 88 ? 1.767 18.673 9.769 1.00 87.12 88 PRO A C 1
ATOM 736 O O . PRO A 1 88 ? 1.364 18.142 8.738 1.00 87.12 88 PRO A O 1
ATOM 739 N N . GLU A 1 89 ? 2.930 18.324 10.331 1.00 88.69 89 GLU A N 1
ATOM 740 C CA . GLU A 1 89 ? 3.808 17.287 9.769 1.00 88.69 89 GLU A CA 1
ATOM 741 C C . GLU A 1 89 ? 3.105 15.924 9.687 1.00 88.69 89 GLU A C 1
ATOM 743 O O . GLU A 1 89 ? 3.248 15.209 8.700 1.00 88.69 89 GLU A O 1
ATOM 748 N N . TRP A 1 90 ? 2.293 15.564 10.685 1.00 87.81 90 TRP A N 1
ATOM 749 C CA . TRP A 1 90 ? 1.572 14.290 10.692 1.00 87.81 90 TRP A CA 1
ATOM 750 C C . TRP A 1 90 ? 0.502 14.233 9.599 1.00 87.81 90 TRP A C 1
ATOM 752 O O . TRP A 1 90 ? 0.378 13.213 8.921 1.00 87.81 90 TRP A O 1
ATOM 762 N N . GLU A 1 91 ? -0.237 15.325 9.385 1.00 86.00 91 GLU A N 1
ATOM 763 C CA . GLU A 1 91 ? -1.198 15.421 8.278 1.00 86.00 91 GLU A CA 1
ATOM 764 C C . GLU A 1 91 ? -0.491 15.363 6.919 1.00 86.00 91 GLU A C 1
ATOM 766 O O . GLU A 1 91 ? -0.940 14.657 6.013 1.00 86.00 91 GLU A O 1
ATOM 771 N N . HIS A 1 92 ? 0.650 16.047 6.792 1.00 89.44 92 HIS A N 1
ATOM 772 C CA . HIS A 1 92 ? 1.462 16.021 5.582 1.00 89.44 92 HIS A CA 1
ATOM 773 C C . HIS A 1 92 ? 1.942 14.601 5.251 1.00 89.44 92 HIS A C 1
ATOM 775 O O . HIS A 1 92 ? 1.682 14.111 4.150 1.00 89.44 92 HIS A O 1
ATOM 781 N N . ARG A 1 93 ? 2.561 13.906 6.215 1.00 90.75 93 ARG A N 1
ATOM 782 C CA . ARG A 1 93 ? 3.075 12.536 6.041 1.00 90.75 93 ARG A CA 1
ATOM 783 C C . ARG A 1 93 ? 1.976 11.525 5.758 1.00 90.75 93 ARG A C 1
ATOM 785 O O . ARG A 1 93 ? 2.144 10.674 4.888 1.00 90.75 93 ARG A O 1
ATOM 792 N N . LYS A 1 94 ? 0.830 11.648 6.429 1.00 88.94 94 LYS A N 1
ATOM 793 C CA . LYS A 1 94 ? -0.363 10.851 6.122 1.00 88.94 94 LYS A CA 1
ATOM 794 C C . LYS A 1 94 ? -0.786 11.043 4.662 1.00 88.94 94 LYS A C 1
ATOM 796 O O . LYS A 1 94 ? -1.016 10.067 3.952 1.00 88.94 94 LYS A O 1
ATOM 801 N N . GLY A 1 95 ? -0.848 12.292 4.197 1.00 89.56 95 GLY A N 1
ATOM 802 C CA . GLY A 1 95 ? -1.181 12.611 2.809 1.00 89.56 95 GLY A CA 1
ATOM 803 C C . GLY A 1 95 ? -0.171 12.049 1.802 1.00 89.56 95 GLY A C 1
ATOM 804 O O . GLY A 1 95 ? -0.569 11.547 0.751 1.00 89.56 95 GLY A O 1
ATOM 805 N N . GLU A 1 96 ? 1.128 12.093 2.110 1.00 93.56 96 GLU A N 1
ATOM 806 C CA . GLU A 1 96 ? 2.170 11.462 1.289 1.00 93.56 96 GLU A CA 1
ATOM 807 C C . GLU A 1 96 ? 2.006 9.943 1.206 1.00 93.56 96 GLU A C 1
ATOM 809 O O . GLU A 1 96 ? 2.040 9.398 0.103 1.00 93.56 96 GLU A O 1
ATOM 814 N N . LEU A 1 97 ? 1.755 9.277 2.337 1.00 89.94 97 LEU A N 1
ATOM 815 C CA . LEU A 1 97 ? 1.531 7.834 2.393 1.00 89.94 97 LEU A CA 1
ATOM 816 C C . LEU A 1 97 ? 0.320 7.419 1.548 1.00 89.94 97 LEU A C 1
ATOM 818 O O . LEU A 1 97 ? 0.435 6.538 0.700 1.00 89.94 97 LEU A O 1
ATOM 822 N N . ILE A 1 98 ? -0.821 8.094 1.720 1.00 88.69 98 ILE A N 1
ATOM 823 C CA . ILE A 1 98 ? -2.040 7.809 0.947 1.00 88.69 98 ILE A CA 1
ATOM 824 C C . ILE A 1 98 ? -1.780 7.990 -0.553 1.00 88.69 98 ILE A C 1
ATOM 826 O O . ILE A 1 98 ? -2.187 7.150 -1.356 1.00 88.69 98 ILE A O 1
ATOM 830 N N . ARG A 1 99 ? -1.077 9.059 -0.955 1.00 90.44 99 ARG A N 1
ATOM 831 C CA . ARG A 1 99 ? -0.714 9.279 -2.365 1.00 90.44 99 ARG A CA 1
ATOM 832 C C . ARG A 1 99 ? 0.195 8.177 -2.903 1.00 90.44 99 ARG A C 1
ATOM 834 O O . ARG A 1 99 ? -0.049 7.697 -4.007 1.00 90.44 99 ARG A O 1
ATOM 841 N N . ALA A 1 100 ? 1.204 7.767 -2.137 1.00 91.12 100 ALA A N 1
ATOM 842 C CA . ALA A 1 100 ? 2.124 6.703 -2.528 1.00 91.12 100 ALA A CA 1
ATOM 843 C C . ALA A 1 100 ? 1.395 5.362 -2.704 1.00 91.12 100 ALA A C 1
ATOM 845 O O . ALA A 1 100 ? 1.599 4.682 -3.706 1.00 91.12 100 ALA A O 1
ATOM 846 N N . ILE A 1 101 ? 0.487 5.021 -1.787 1.00 88.94 101 ILE A N 1
ATOM 847 C CA . ILE A 1 101 ? -0.300 3.785 -1.858 1.00 88.94 101 ILE A CA 1
ATOM 848 C C . ILE A 1 101 ? -1.291 3.822 -3.026 1.00 88.94 101 ILE A C 1
ATOM 850 O O . ILE A 1 101 ? -1.408 2.836 -3.751 1.00 88.94 101 ILE A O 1
ATOM 854 N N . LYS A 1 102 ? -1.957 4.958 -3.285 1.00 86.25 102 LYS A N 1
ATOM 855 C CA . LYS A 1 102 ? -2.819 5.120 -4.472 1.00 86.25 102 LYS A CA 1
ATOM 856 C C . LYS A 1 102 ? -2.027 4.945 -5.775 1.00 86.25 102 LYS A C 1
ATOM 858 O O . LYS A 1 102 ? -2.489 4.244 -6.672 1.00 86.25 102 LYS A O 1
ATOM 863 N N . ALA A 1 103 ? -0.832 5.532 -5.867 1.00 87.06 103 ALA A N 1
ATOM 864 C CA . ALA A 1 103 ? 0.047 5.364 -7.025 1.00 87.06 103 ALA A CA 1
ATOM 865 C C . ALA A 1 103 ? 0.512 3.907 -7.187 1.00 87.06 103 ALA A C 1
ATOM 867 O O . ALA A 1 103 ? 0.504 3.378 -8.297 1.00 87.06 103 ALA A O 1
ATOM 868 N N . TYR A 1 104 ? 0.854 3.241 -6.081 1.00 85.81 104 TYR A N 1
ATOM 869 C CA . TYR A 1 104 ? 1.193 1.821 -6.081 1.00 85.81 104 TYR A CA 1
ATOM 870 C C . TYR A 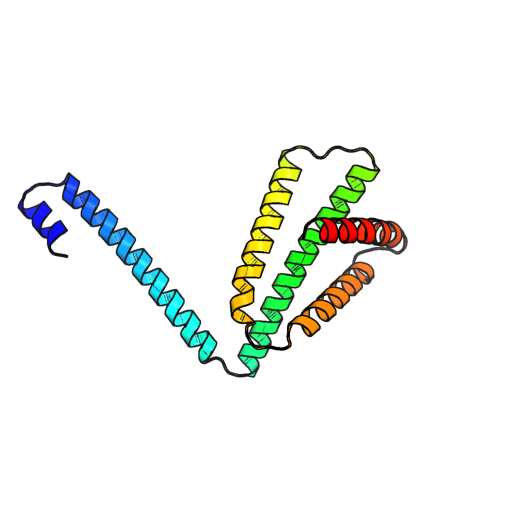1 104 ? 0.018 0.965 -6.563 1.00 85.81 104 TYR A C 1
ATOM 872 O O . TYR A 1 104 ? 0.193 0.151 -7.461 1.00 85.81 104 TYR A O 1
ATOM 880 N N . ARG A 1 105 ? -1.200 1.196 -6.061 1.00 82.00 105 ARG A N 1
ATOM 881 C CA . ARG A 1 105 ? -2.407 0.487 -6.509 1.00 82.00 105 ARG A CA 1
ATOM 882 C C . ARG A 1 105 ? -2.620 0.598 -8.017 1.00 82.00 105 ARG A C 1
ATOM 884 O O . ARG A 1 105 ? -2.915 -0.406 -8.660 1.00 82.00 105 ARG A O 1
ATOM 891 N N . GLU A 1 106 ? -2.456 1.794 -8.577 1.00 81.75 106 GLU A N 1
ATOM 892 C CA . GLU A 1 106 ? -2.594 2.016 -10.019 1.00 81.75 106 GLU A CA 1
ATOM 893 C C . GLU A 1 106 ? -1.514 1.279 -10.819 1.00 81.75 106 GLU A C 1
ATOM 895 O O . GLU A 1 106 ? -1.823 0.632 -11.817 1.00 81.75 106 GLU A O 1
ATOM 900 N N . PHE A 1 107 ? -0.266 1.299 -10.345 1.00 81.25 107 PHE A N 1
ATOM 901 C CA . PHE A 1 107 ? 0.823 0.534 -10.949 1.00 81.25 107 PHE A CA 1
ATOM 902 C C . PHE A 1 107 ? 0.543 -0.974 -10.931 1.00 81.25 107 PHE A C 1
ATOM 904 O O . PHE A 1 107 ? 0.669 -1.647 -11.953 1.00 81.25 107 PHE A O 1
ATOM 911 N N . VAL A 1 108 ? 0.118 -1.512 -9.783 1.00 78.62 108 VAL A N 1
ATOM 912 C CA . VAL A 1 108 ? -0.111 -2.952 -9.634 1.00 78.62 108 VAL A CA 1
ATOM 913 C C . VAL A 1 108 ? -1.328 -3.414 -10.459 1.00 78.62 108 VAL A C 1
ATOM 915 O O . VAL A 1 108 ? -1.360 -4.544 -10.943 1.00 78.62 108 VAL A O 1
ATOM 918 N N . ARG A 1 109 ? -2.309 -2.533 -10.710 1.00 72.81 109 ARG A N 1
ATOM 919 C CA . ARG A 1 109 ? -3.508 -2.832 -11.516 1.00 72.81 109 ARG A CA 1
ATOM 920 C C . ARG A 1 109 ? -3.188 -3.419 -12.893 1.00 72.81 109 ARG A C 1
ATOM 922 O O . ARG A 1 109 ? -3.915 -4.302 -13.344 1.00 72.81 109 ARG A O 1
ATOM 929 N N . VAL A 1 110 ? -2.096 -2.979 -13.520 1.00 72.19 110 VAL A N 1
ATOM 930 C CA . VAL A 1 110 ? -1.647 -3.443 -14.846 1.00 72.19 110 VAL A CA 1
ATOM 931 C C . VAL A 1 110 ? -1.329 -4.946 -14.853 1.00 72.19 110 VAL A C 1
ATOM 933 O O . VAL A 1 110 ? -1.493 -5.613 -15.870 1.00 72.19 110 VAL A O 1
ATOM 936 N N . PHE A 1 111 ? -0.945 -5.517 -13.709 1.00 70.12 111 PHE A N 1
ATOM 937 C CA . PHE A 1 111 ? -0.647 -6.948 -13.576 1.00 70.12 111 PHE A CA 1
ATOM 938 C C . PHE A 1 111 ? -1.890 -7.819 -13.362 1.00 70.12 111 PHE A C 1
ATOM 940 O O . PHE A 1 111 ? -1.786 -9.045 -13.378 1.00 70.12 111 PHE A O 1
ATOM 947 N N . PHE A 1 112 ? -3.061 -7.204 -13.171 1.00 65.31 112 PHE A N 1
ATOM 948 C CA . PHE A 1 112 ? -4.313 -7.891 -12.852 1.00 65.31 112 PHE A CA 1
ATOM 949 C C . PHE A 1 112 ? -5.377 -7.796 -13.954 1.00 65.31 112 PHE A C 1
ATOM 951 O O . PHE A 1 112 ? -6.502 -8.267 -13.757 1.00 65.31 112 PHE A O 1
ATOM 958 N N . GLU A 1 113 ? -5.066 -7.200 -15.109 1.00 54.03 113 GLU A N 1
ATOM 959 C CA . GLU A 1 113 ? -5.996 -7.154 -16.240 1.00 54.03 113 GLU A CA 1
ATOM 960 C C . GLU A 1 113 ? -6.346 -8.576 -16.716 1.00 54.03 113 GLU A C 1
ATOM 962 O O . GLU A 1 113 ? -5.491 -9.336 -17.167 1.00 54.03 113 GLU A O 1
ATOM 967 N N . GLY A 1 114 ? -7.628 -8.943 -16.599 1.00 53.03 114 GLY A N 1
ATOM 968 C CA . GLY A 1 114 ? -8.180 -10.193 -17.134 1.00 53.03 114 GLY A CA 1
ATOM 969 C C . GLY A 1 114 ? -8.454 -11.311 -16.124 1.00 53.03 114 GLY A C 1
ATOM 970 O O . GLY A 1 114 ? -8.899 -12.379 -16.539 1.00 53.03 114 GLY A O 1
ATOM 971 N N . ALA A 1 115 ? -8.238 -11.101 -14.824 1.00 52.88 115 ALA A N 1
ATOM 972 C CA . ALA A 1 115 ? -8.493 -12.133 -13.825 1.00 52.88 115 ALA A CA 1
ATOM 973 C C . ALA A 1 115 ? -9.566 -11.710 -12.809 1.00 52.88 115 ALA A C 1
ATOM 975 O O . ALA A 1 115 ? -9.589 -10.575 -12.332 1.00 52.88 115 ALA A O 1
ATOM 976 N N . ASP A 1 116 ? -10.430 -12.665 -12.459 1.00 52.47 116 ASP A N 1
ATOM 977 C CA . ASP A 1 116 ? -11.522 -12.618 -11.468 1.00 52.47 116 ASP A CA 1
ATOM 978 C C . ASP A 1 116 ? -11.004 -12.452 -10.013 1.00 52.47 116 ASP A C 1
ATOM 980 O O . ASP A 1 116 ? -11.509 -13.011 -9.044 1.00 52.47 116 ASP A O 1
ATOM 984 N N . LEU A 1 117 ? -9.892 -11.730 -9.858 1.00 54.81 117 LEU A N 1
ATOM 985 C CA . LEU A 1 117 ? -9.092 -11.626 -8.642 1.00 54.81 117 LEU A CA 1
ATOM 986 C C . LEU A 1 117 ? -9.574 -10.520 -7.699 1.00 54.81 117 LEU A C 1
ATOM 988 O O . LEU A 1 117 ? -9.174 -10.499 -6.537 1.00 54.81 117 LEU A O 1
ATOM 992 N N . ARG A 1 118 ? -10.450 -9.617 -8.163 1.00 55.78 118 ARG A N 1
ATOM 993 C CA . ARG A 1 118 ? -11.011 -8.540 -7.327 1.00 55.78 118 ARG A CA 1
ATOM 994 C C . ARG A 1 118 ? -11.804 -9.101 -6.142 1.00 55.78 118 ARG A C 1
ATOM 996 O O . ARG A 1 118 ? -11.557 -8.696 -5.013 1.00 55.78 118 ARG A O 1
ATOM 1003 N N . VAL A 1 119 ? -12.655 -10.101 -6.387 1.00 54.19 119 VAL A N 1
ATOM 1004 C CA . VAL A 1 119 ? -13.467 -10.768 -5.350 1.00 54.19 119 VAL A CA 1
ATOM 1005 C C . VAL A 1 119 ? -12.587 -11.540 -4.357 1.00 54.19 119 VAL A C 1
ATOM 1007 O O . VAL A 1 119 ? -12.843 -11.551 -3.155 1.00 54.19 119 VAL A O 1
ATOM 1010 N N . GLY A 1 120 ? -11.498 -12.152 -4.837 1.00 62.25 120 GLY A N 1
ATOM 1011 C CA . GLY A 1 120 ? -10.516 -12.807 -3.969 1.00 62.25 120 GLY A CA 1
ATOM 1012 C C . GLY A 1 120 ? -9.753 -11.826 -3.075 1.00 62.25 120 GLY A C 1
ATOM 1013 O O . GLY A 1 120 ? -9.378 -12.182 -1.958 1.00 62.25 120 GLY A O 1
ATOM 1014 N N . ASN A 1 121 ? -9.540 -10.594 -3.543 1.00 69.88 121 ASN A N 1
ATOM 1015 C CA . ASN A 1 121 ? -8.789 -9.583 -2.811 1.00 69.88 121 ASN A CA 1
ATOM 1016 C C . ASN A 1 121 ? -9.530 -9.090 -1.564 1.00 69.88 121 ASN A C 1
ATOM 1018 O O . ASN A 1 121 ? -8.949 -9.079 -0.483 1.00 69.88 121 ASN A O 1
ATOM 1022 N N . GLU A 1 122 ? -10.815 -8.758 -1.703 1.00 71.19 122 GLU A N 1
ATOM 1023 C CA . GLU A 1 122 ? -11.662 -8.300 -0.593 1.00 71.19 122 GLU A CA 1
ATOM 1024 C C . GLU A 1 122 ? -11.767 -9.365 0.504 1.00 71.19 122 GLU A C 1
ATOM 1026 O O . GLU A 1 122 ? -11.569 -9.076 1.682 1.00 71.19 122 GLU A O 1
ATOM 1031 N N . LEU A 1 123 ? -11.972 -10.631 0.127 1.00 78.25 123 LEU A N 1
ATOM 1032 C CA . LEU A 1 123 ? -12.031 -11.730 1.093 1.00 78.25 123 LEU A CA 1
ATOM 1033 C C . LEU A 1 123 ? -10.702 -11.925 1.840 1.00 78.25 123 LEU A C 1
ATOM 1035 O O . LEU A 1 123 ? -10.697 -12.250 3.027 1.00 78.25 123 LEU A O 1
ATOM 1039 N N . ASN A 1 124 ? -9.568 -11.758 1.155 1.00 79.81 124 ASN A N 1
ATOM 1040 C CA . ASN A 1 124 ? -8.252 -11.846 1.787 1.00 79.81 124 ASN A CA 1
ATOM 1041 C C . ASN A 1 124 ? -7.994 -10.669 2.731 1.00 79.81 124 ASN A C 1
ATOM 1043 O O . ASN A 1 124 ? -7.391 -10.869 3.783 1.00 79.81 124 ASN A O 1
ATOM 1047 N N . PHE A 1 125 ? -8.474 -9.477 2.382 1.00 83.56 125 PHE A N 1
ATOM 1048 C CA . PHE A 1 125 ? -8.400 -8.306 3.244 1.00 83.56 125 PHE A CA 1
ATOM 1049 C C . PHE A 1 125 ? -9.212 -8.502 4.531 1.00 83.56 125 PHE A C 1
ATOM 1051 O O . PHE A 1 125 ? -8.669 -8.325 5.617 1.00 83.56 125 PHE A O 1
ATOM 1058 N N . MET A 1 126 ? -10.457 -8.985 4.432 1.00 83.88 126 MET A N 1
ATOM 1059 C CA . MET A 1 126 ? -11.286 -9.278 5.612 1.00 83.88 126 MET A CA 1
ATOM 1060 C C . MET A 1 126 ? -10.631 -10.322 6.526 1.00 83.88 126 MET A C 1
ATOM 1062 O O . MET A 1 126 ? -10.536 -10.121 7.729 1.00 83.88 126 MET A O 1
ATOM 1066 N N . LYS A 1 127 ? -10.065 -11.395 5.957 1.00 86.62 127 LYS A N 1
ATOM 1067 C CA . LYS A 1 127 ? -9.316 -12.397 6.740 1.00 86.62 127 LYS A CA 1
ATOM 1068 C C . LYS A 1 127 ? -8.089 -11.815 7.443 1.00 86.62 127 LYS A C 1
ATOM 1070 O O . LYS A 1 127 ? -7.725 -12.287 8.518 1.00 86.62 127 LYS A O 1
ATOM 1075 N N . LEU A 1 128 ? -7.416 -10.848 6.820 1.00 87.56 128 LEU A N 1
ATOM 1076 C CA . LEU A 1 128 ? -6.272 -10.164 7.418 1.00 87.56 128 LEU A CA 1
ATOM 1077 C C . LEU A 1 128 ? -6.718 -9.272 8.584 1.00 87.56 128 LEU A C 1
ATOM 1079 O O . LEU A 1 128 ? -6.071 -9.294 9.630 1.00 87.56 128 LEU A O 1
ATOM 1083 N N . LEU A 1 129 ? -7.830 -8.547 8.426 1.00 86.06 129 LEU A N 1
ATOM 1084 C CA . LEU A 1 129 ? -8.445 -7.771 9.505 1.00 86.06 129 LEU A CA 1
ATOM 1085 C C . LEU A 1 129 ? -8.838 -8.665 10.683 1.00 86.06 129 LEU A C 1
ATOM 1087 O O . LEU A 1 129 ? -8.416 -8.391 11.805 1.00 86.06 129 LEU A O 1
ATOM 1091 N N . ASP A 1 130 ? -9.543 -9.770 10.423 1.00 87.81 130 ASP A N 1
ATOM 1092 C CA . ASP A 1 130 ? -9.939 -10.739 11.451 1.00 87.81 130 ASP A CA 1
ATOM 1093 C C . ASP A 1 130 ? -8.715 -11.270 12.206 1.00 87.81 130 ASP A C 1
ATOM 1095 O O . ASP A 1 130 ? -8.677 -11.262 13.434 1.00 87.81 130 ASP A O 1
ATOM 1099 N N . LEU A 1 131 ? -7.664 -11.673 11.478 1.00 90.12 131 LEU A N 1
ATOM 1100 C CA . LEU A 1 131 ? -6.428 -12.179 12.077 1.00 90.12 131 LEU A CA 1
ATOM 1101 C C . LEU A 1 131 ? -5.786 -11.151 13.017 1.00 90.12 131 LEU A C 1
ATOM 1103 O O . LEU A 1 131 ? -5.301 -11.517 14.089 1.00 90.12 131 LEU A O 1
ATOM 1107 N N . ILE A 1 132 ? -5.762 -9.881 12.617 1.00 88.81 132 ILE A N 1
ATOM 1108 C CA . ILE A 1 132 ? -5.169 -8.796 13.400 1.00 88.81 132 ILE A CA 1
ATOM 1109 C C . ILE A 1 132 ? -6.027 -8.479 14.619 1.00 88.81 132 ILE A C 1
ATOM 1111 O O . ILE A 1 132 ? -5.499 -8.444 15.732 1.00 88.81 132 ILE A O 1
ATOM 1115 N N . SER A 1 133 ? -7.335 -8.307 14.430 1.00 85.12 133 SER A N 1
ATOM 1116 C CA . SER A 1 133 ? -8.282 -8.079 15.523 1.00 85.12 133 SER A CA 1
ATOM 1117 C C . SER A 1 133 ? -8.186 -9.199 16.566 1.00 85.12 133 SER A C 1
ATOM 1119 O O . SER A 1 133 ? -8.059 -8.940 17.767 1.00 85.12 133 SER A O 1
ATOM 1121 N N . ASP A 1 134 ? -8.103 -10.454 16.110 1.00 87.69 134 ASP A N 1
ATOM 1122 C CA . ASP A 1 134 ? -8.087 -11.615 16.993 1.00 87.69 134 ASP A CA 1
ATOM 1123 C C . ASP A 1 134 ? -6.762 -11.857 17.719 1.00 87.69 134 ASP A C 1
ATOM 1125 O O . ASP A 1 134 ? -6.752 -12.376 18.841 1.00 87.69 134 ASP A O 1
ATOM 1129 N N . ARG A 1 135 ? -5.628 -11.552 17.082 1.00 91.19 135 ARG A N 1
ATOM 1130 C CA . ARG A 1 135 ? -4.303 -11.944 17.592 1.00 91.19 135 ARG A CA 1
ATOM 1131 C C . ARG A 1 135 ? -3.496 -10.797 18.177 1.00 91.19 135 ARG A C 1
ATOM 1133 O O . ARG A 1 135 ? -2.607 -11.067 18.982 1.00 91.19 135 ARG A O 1
ATOM 1140 N N . CYS A 1 136 ? -3.769 -9.556 17.784 1.00 90.06 136 CYS A N 1
ATOM 1141 C CA . CYS A 1 136 ? -2.966 -8.403 18.189 1.00 90.06 136 CYS A CA 1
ATOM 1142 C C . CYS A 1 136 ? -3.589 -7.589 19.327 1.00 90.06 136 CYS A C 1
ATOM 1144 O O . CYS A 1 136 ? -2.868 -6.820 19.958 1.00 90.06 136 CYS A O 1
ATOM 1146 N N . PHE A 1 137 ? -4.883 -7.765 19.612 1.00 90.12 137 PHE A N 1
ATOM 1147 C CA . PHE A 1 137 ? -5.601 -6.980 20.614 1.00 90.12 137 PHE A CA 1
ATOM 1148 C C . PHE A 1 137 ? -6.249 -7.867 21.674 1.00 90.12 137 PHE A C 1
ATOM 1150 O O . PHE A 1 137 ? -6.901 -8.872 21.376 1.00 90.12 137 PHE A O 1
ATOM 1157 N N . THR 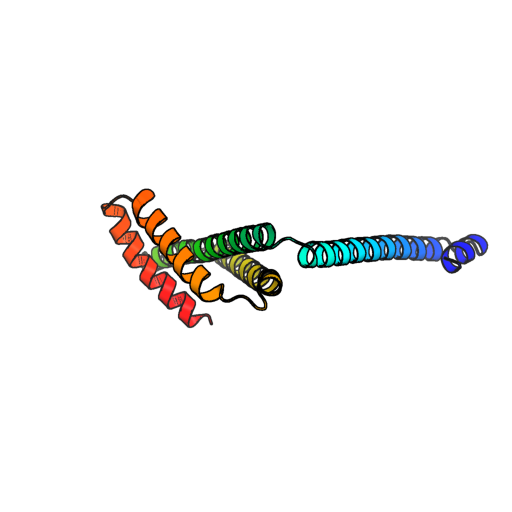A 1 138 ? -6.099 -7.462 22.932 1.00 91.75 138 THR A N 1
ATOM 1158 C CA . THR A 1 138 ? -6.849 -8.046 24.049 1.00 91.75 138 THR A CA 1
ATOM 1159 C C . THR A 1 138 ? -8.335 -7.701 23.947 1.00 91.75 138 THR A C 1
ATOM 1161 O O . THR A 1 138 ? -8.708 -6.706 23.326 1.00 91.75 138 THR A O 1
ATOM 1164 N N . ASP A 1 139 ? -9.196 -8.451 24.640 1.00 88.88 139 ASP A N 1
ATOM 1165 C CA . ASP A 1 139 ? -10.649 -8.206 24.660 1.00 88.88 139 ASP A CA 1
ATOM 1166 C C . ASP A 1 139 ? -11.010 -6.753 25.015 1.00 88.88 139 ASP A C 1
ATOM 1168 O O . ASP A 1 139 ? -11.959 -6.182 24.482 1.00 88.88 139 ASP A O 1
ATOM 1172 N N . ARG A 1 140 ? -10.230 -6.120 25.903 1.00 89.88 140 ARG A N 1
ATOM 1173 C CA . ARG A 1 140 ? -10.436 -4.716 26.295 1.00 89.88 140 ARG A CA 1
ATOM 1174 C C . ARG A 1 140 ? -10.018 -3.731 25.208 1.00 89.88 140 ARG A C 1
ATOM 1176 O O . ARG A 1 140 ? -10.618 -2.666 25.097 1.00 89.88 140 ARG A O 1
ATOM 1183 N N . GLU A 1 141 ? -8.982 -4.054 24.444 1.00 90.12 141 GLU A N 1
ATOM 1184 C CA . GLU A 1 141 ? -8.490 -3.215 23.350 1.00 90.12 141 GLU A CA 1
ATOM 1185 C C . GLU A 1 141 ? -9.379 -3.330 22.110 1.00 90.12 141 GLU A C 1
ATOM 1187 O O . GLU A 1 141 ? -9.584 -2.323 21.434 1.00 90.12 141 GLU A O 1
ATOM 1192 N N . ARG A 1 142 ? -9.992 -4.499 21.869 1.00 87.94 142 ARG A N 1
ATOM 1193 C CA . ARG A 1 142 ? -10.941 -4.705 20.761 1.00 87.94 142 ARG A CA 1
ATOM 1194 C C . ARG A 1 142 ? -12.126 -3.747 20.800 1.00 87.94 142 ARG A C 1
ATOM 1196 O O . ARG A 1 142 ? -12.511 -3.219 19.770 1.00 87.94 142 ARG A O 1
ATOM 1203 N N . VAL A 1 143 ? -12.614 -3.388 21.990 1.00 88.06 143 VAL A N 1
ATOM 1204 C CA . VAL A 1 143 ? -13.666 -2.361 22.138 1.00 88.06 143 VAL A CA 1
ATOM 1205 C C . VAL A 1 143 ? -13.261 -1.027 21.494 1.00 88.06 143 VAL A C 1
ATOM 1207 O O . VAL A 1 143 ? -14.093 -0.329 20.914 1.00 88.06 143 VAL A O 1
ATOM 1210 N N . TYR A 1 144 ? -11.983 -0.648 21.596 1.00 88.69 144 TYR A N 1
ATOM 1211 C CA . TYR A 1 144 ? -11.466 0.543 20.926 1.00 88.69 144 TYR A CA 1
ATOM 1212 C C . TYR A 1 144 ? -11.213 0.286 19.442 1.00 88.69 144 TYR A C 1
ATOM 1214 O O . TYR A 1 144 ? -11.515 1.165 18.637 1.00 88.69 144 TYR A O 1
ATOM 1222 N N . TYR A 1 145 ? -10.693 -0.890 19.089 1.00 87.88 145 TYR A N 1
ATOM 1223 C CA . TYR A 1 145 ? -10.483 -1.299 17.702 1.00 87.88 145 TYR A CA 1
ATOM 1224 C C . TYR A 1 145 ? -11.779 -1.172 16.890 1.00 87.88 145 TYR A C 1
ATOM 1226 O O . TYR A 1 145 ? -11.837 -0.333 15.996 1.00 87.88 145 TYR A O 1
ATOM 1234 N N . ASP A 1 146 ? -12.849 -1.856 17.299 1.00 87.56 146 ASP A N 1
ATOM 1235 C CA . ASP A 1 146 ? -14.149 -1.866 16.614 1.00 87.56 146 ASP A CA 1
ATOM 1236 C C . ASP A 1 146 ? -14.747 -0.453 16.503 1.00 87.56 146 ASP A C 1
ATOM 1238 O O . ASP A 1 146 ? -15.282 -0.038 15.472 1.00 87.56 146 ASP A O 1
ATOM 1242 N N . LYS A 1 147 ? -14.622 0.346 17.573 1.00 89.31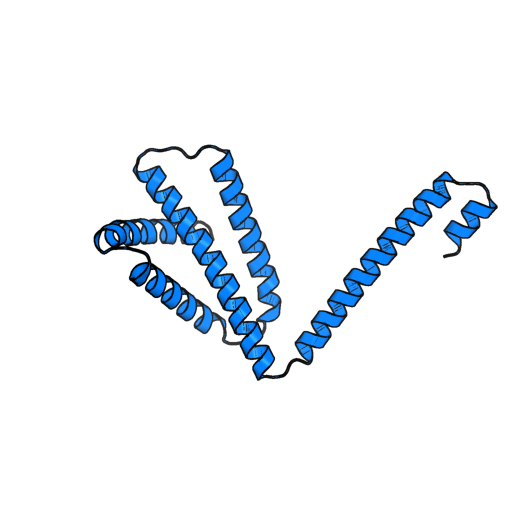 147 LYS A N 1
ATOM 1243 C CA . LYS A 1 147 ? -15.123 1.727 17.590 1.00 89.31 147 LYS A CA 1
ATOM 1244 C C . LYS A 1 147 ? -14.436 2.593 16.532 1.00 89.31 147 LYS A C 1
ATOM 1246 O O . LYS A 1 147 ? -15.093 3.435 15.913 1.00 89.31 147 LYS A O 1
ATOM 1251 N N . TYR A 1 148 ? -13.117 2.478 16.396 1.00 89.31 148 TYR A N 1
ATOM 1252 C CA . TYR A 1 148 ? -12.346 3.329 15.490 1.00 89.31 148 TYR A CA 1
ATOM 1253 C C . TYR A 1 148 ? -12.247 2.761 14.075 1.00 89.31 148 TYR A C 1
ATOM 1255 O O . TYR A 1 148 ? -12.106 3.559 13.153 1.00 89.31 148 TYR A O 1
ATOM 1263 N N . GLU A 1 149 ? -12.423 1.451 13.901 1.00 85.94 149 GLU A N 1
ATOM 1264 C CA . GLU A 1 149 ? -12.656 0.776 12.618 1.00 85.94 149 GLU A CA 1
ATOM 1265 C C . GLU A 1 149 ? -13.796 1.444 11.856 1.00 85.94 149 GLU A C 1
ATOM 1267 O O . GLU A 1 149 ? -13.596 2.008 10.784 1.00 85.94 149 GLU A O 1
ATOM 1272 N N . ILE A 1 150 ? -14.982 1.485 12.472 1.00 83.62 150 ILE A N 1
ATOM 1273 C CA . ILE A 1 150 ? -16.196 2.037 11.858 1.00 83.62 150 ILE A CA 1
ATOM 1274 C C . ILE A 1 150 ? -15.974 3.501 11.456 1.00 83.62 150 ILE A C 1
ATOM 1276 O O . ILE A 1 150 ? -16.412 3.957 10.402 1.00 83.62 150 ILE A O 1
ATOM 1280 N N . LYS A 1 151 ? -15.249 4.259 12.288 1.00 82.50 151 LYS A N 1
ATOM 1281 C CA . LYS A 1 151 ? -14.918 5.662 12.002 1.00 82.50 151 LYS A CA 1
ATOM 1282 C C . LYS A 1 151 ? -13.917 5.817 10.860 1.00 82.50 151 LYS A C 1
ATOM 1284 O O . LYS A 1 151 ? -14.012 6.799 10.126 1.00 82.50 151 LYS A O 1
ATOM 1289 N N . ALA A 1 152 ? -12.955 4.907 10.744 1.00 82.31 152 ALA A N 1
ATOM 1290 C CA . ALA A 1 152 ? -11.996 4.893 9.650 1.00 82.31 152 ALA A CA 1
ATOM 1291 C C . ALA A 1 152 ? -12.680 4.508 8.332 1.00 82.31 152 ALA A C 1
ATOM 1293 O O . ALA A 1 152 ? -12.513 5.227 7.349 1.00 82.31 152 ALA A O 1
ATOM 1294 N N . ALA A 1 153 ? -13.517 3.466 8.335 1.00 78.38 153 ALA A N 1
ATOM 1295 C CA . ALA A 1 153 ? -14.282 3.020 7.171 1.00 78.38 153 ALA A CA 1
ATOM 1296 C C . ALA A 1 153 ? -15.140 4.151 6.576 1.00 78.38 153 ALA A C 1
ATOM 1298 O O . ALA A 1 153 ? -15.000 4.470 5.396 1.00 78.38 153 ALA A O 1
ATOM 1299 N N . ASN A 1 154 ? -15.915 4.853 7.410 1.00 76.12 154 ASN A N 1
ATOM 1300 C CA . ASN A 1 154 ? -16.767 5.962 6.958 1.00 76.12 154 ASN A CA 1
ATOM 1301 C C . ASN A 1 154 ? -15.967 7.101 6.294 1.00 76.12 154 ASN A C 1
ATOM 1303 O O . ASN A 1 154 ? -16.413 7.696 5.320 1.00 76.12 154 ASN A O 1
ATOM 1307 N N . LYS A 1 155 ? -14.754 7.398 6.783 1.00 70.50 155 LYS A N 1
ATOM 1308 C CA . LYS A 1 155 ? -13.893 8.432 6.181 1.00 70.50 155 LYS A CA 1
ATOM 1309 C C . LYS A 1 155 ? -13.291 8.020 4.843 1.00 70.50 155 LYS A C 1
ATOM 1311 O O . LYS A 1 155 ? -12.931 8.891 4.053 1.00 70.50 155 LYS A O 1
ATOM 1316 N N . MET A 1 156 ? -13.112 6.723 4.616 1.00 66.00 156 MET A N 1
ATOM 1317 C CA . MET A 1 156 ? -12.581 6.220 3.353 1.00 66.00 156 MET A CA 1
ATOM 1318 C C . MET A 1 156 ? -13.646 6.239 2.254 1.00 66.00 156 MET A C 1
ATOM 1320 O O . MET A 1 156 ? -13.284 6.488 1.108 1.00 66.00 156 MET A O 1
ATOM 1324 N N . GLU A 1 157 ? -14.929 6.066 2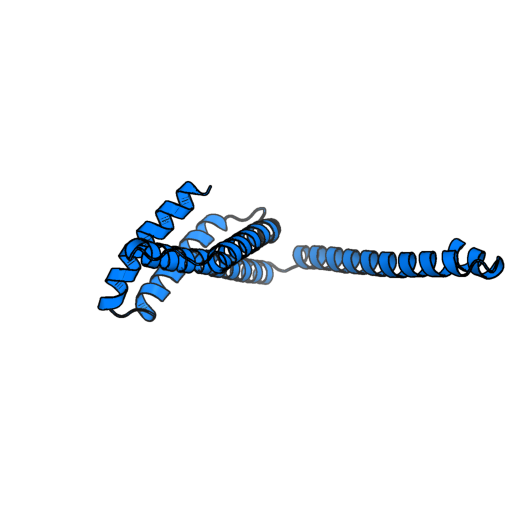.592 1.00 58.44 157 GLU A N 1
ATOM 1325 C CA . GLU A 1 157 ? -16.051 6.222 1.651 1.00 58.44 157 GLU A CA 1
ATOM 1326 C C . GLU A 1 157 ? -16.244 7.680 1.202 1.00 58.44 157 GLU A C 1
ATOM 1328 O O . GLU A 1 157 ? -16.446 7.932 0.017 1.00 58.44 157 GLU A O 1
ATOM 1333 N N . ASP A 1 158 ? -16.075 8.648 2.110 1.00 46.62 158 ASP A N 1
ATOM 1334 C CA . ASP A 1 158 ? -16.186 10.088 1.812 1.00 46.62 158 ASP A CA 1
ATOM 1335 C C . ASP A 1 15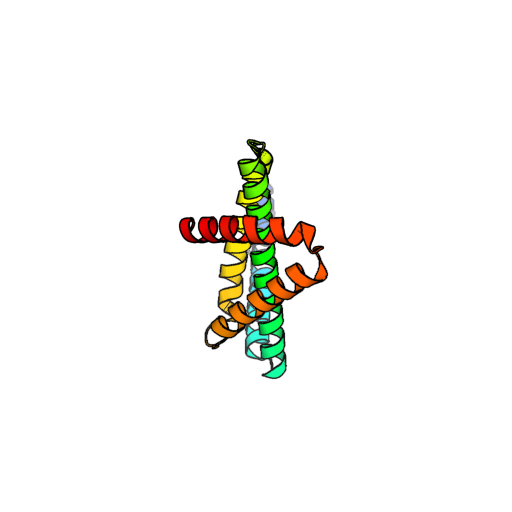8 ? -15.006 10.655 0.983 1.00 46.62 158 ASP A C 1
ATOM 1337 O O . ASP A 1 158 ? -15.025 11.814 0.561 1.00 46.62 158 ASP A O 1
ATOM 1341 N N . GLY A 1 159 ? -13.943 9.866 0.782 1.00 44.84 159 GLY A N 1
ATOM 1342 C CA . GLY A 1 159 ? -12.705 10.253 0.092 1.00 44.84 159 GLY A CA 1
ATOM 1343 C C . GLY A 1 159 ? -12.504 9.626 -1.295 1.00 44.84 159 GLY A C 1
ATOM 1344 O O . GLY A 1 159 ? -11.376 9.684 -1.817 1.00 44.84 159 GLY A O 1
ATOM 1345 N N . VAL A 1 160 ? -13.553 9.002 -1.846 1.00 38.84 160 VAL A N 1
ATOM 1346 C CA . VAL A 1 160 ? -13.624 8.448 -3.213 1.00 38.84 160 VAL A CA 1
ATOM 1347 C C . VAL A 1 160 ? -14.160 9.485 -4.191 1.00 38.84 160 VAL A C 1
ATOM 1349 O O . VAL A 1 160 ? -15.229 10.072 -3.922 1.00 38.84 160 VAL A O 1
#

pLDDT: mean 81.07, std 11.39, range [38.84, 93.94]

Organism: NCBI:txid46503

Secondary structure (DSSP, 8-state):
-HHHHHHHHTT-HHHHHHHHHHHHHHHHHHHHHHHHHHHHHHHHH--HHHHHHHHHHHHHHHHHHHHHHHHHHHHHHHHHHTTPPPPHHHHHHHHHHHHHHHHHHHHHHGGGTT-THHHHHHHHHHHHHHHHHHHHS-HHHHHHHHHHHHHHHHHHHTT-

Radius of gyration: 24.53 Å; chains: 1; bounding box: 55×45×61 Å

Sequence (160 aa):
MNDAASCLRNRNYARHQQAMQRIARLKKELEDSRIDQQFHDDNRNMDRAERAFFGKILHLSLNEADLAIYHIEMFFAYFSDRGFKPVPEWEHRKGELIRAIKAYREFVRVFFEGADLRVGNELNFMKLLDLISDRCFTDRERVYYDKYEIKAANKMEDGV

Foldseek 3Di:
DVPLVVCVVVVVVVVNVVVVVVVVVVVVVVVVVVVVVVVVVVLVVDDPVRLVVVLVVLLVVLLVLVVVLLVLQLVVLVCVVVVHDDDPVSVVVSVVSVVVSVVSVVVCVVSCPPDPCPVVSVVVSVVVVVCCLVPVDDPVVNVSVVVSSVVSVVVVVVVD

=== Feature glossary ===
Key to the feature types in this record:

— What the protein is —

Primary structure: the covalent order of the twenty standard amino acids along the backbone. Two proteins with the same sequence will (almost always) fold to the same structure; two with 30% identity often share a fold but not the details.

Database cross-references. InterPro integrates a dozen domain/family signature databases into unified entries with residue-range hits. GO terms attach function/process/location labels with evidence codes. CATH codes position the fold in a four-level structural taxonomy. Organism is the NCBI-taxonomy species name.

— Where its atoms are —

The mmCIF block holds the 3D Cartesian coordinates of each backbone atom (N, Cα, C, O) in ångströms. mmCIF is the PDB's canonical archive format — a tagged-loop text representation of the atomic model.

Six rendered views show the 3D structure from the faces of a cube — i.e. along ±x, ±y, ±z. Rendering representation is drawn randomly per protein from cartoon (secondary-structure ribbons), sticks (backbone bonds), or molecular surface; coloring is either N→C rainbow (blue at the N-terminus through red at the C-terminus) or one color per chain.

— Local backbone conformation —

DSSP 8-state secondary structure assigns each residue one of H (α-helix), G (3₁₀-helix), I (π-helix), E (extended β-strand), B (isolated β-bridge), T (hydrogen-bonded turn), S (bend), or '-' (coil). The assignment is computed from backbone hydrogen-bond geometry via the Kabsch–Sander algorithm.

P-SEA three-state annotation labels each residue as helix, strand, or coil based purely on the geometry of the Cα trace. It serves as a fallback when the full backbone (and thus DSSP) is unavailable.

The φ/ψ torsion pair specifies the backbone conformation at each residue. φ rotates about the N–Cα bond, ψ about the Cα–C bond. Steric clashes forbid most of the (φ, ψ) plane — the allowed regions (α-helix basin, β-sheet basin, left-handed helix) are the Ramachandran-allowed regions.

— Global shape and packing —

The geometric summary reports three shape descriptors. Rg (radius of gyration) measures how spread out the Cα atoms are about their centre of mass; compact globular proteins have small Rg, elongated or unfolded ones large. Cα contacts (<8 Å, |i−j|>4) count long-range residue pairs in spatial proximity — high for tightly packed folds, near zero for rods or random coil. The bounding-box extents give the protein's footprint along x, y, z in Å.

Accessible surface area quantifies burial. A residue with SASA near zero is packed into the hydrophobic core; one with SASA >100 Å² sits on the surface. Computed here via the Shrake–Rupley numerical algorithm with a 1.4 Å probe.

Plot images: a contact map (which residues are close in 3D, as an N×N binary image), a Ramachandran scatter (backbone torsion angles, revealing secondary-structure composition at a glance), and — for AlphaFold structures — a PAE heatmap (pairwise prediction confidence).

— Structural neighborhood —

The Foldseek 3Di string encodes local tertiary geometry as a 20-letter alphabet — one character per residue — derived from the relative positions of nearby Cα atoms. Unlike the amino-acid sequence, 3Di is a direct function of the 3D structure, so two proteins with the same fold have similar 3Di strings even at low sequence identity.

Nearest PDB neighbors are the top structural matches found by Foldseek when searching this structure against the entire Protein Data Bank. Each hit reports a TM-score (0 to 1; >0.5 almost always implies the same fold) and an E-value. These are *structural* homologs — they may share no detectable sequence similarity.

— Confidence and disorder —

For AlphaFold models, the B-factor field carries pLDDT — the model's own estimate of local accuracy on a 0–100 scale. Regions with pLDDT<50 should be treated as essentially unmodeled; they often correspond to intrinsically disordered segments.

B-factor (Debye–Waller factor) reflects atomic displacement in the crystal lattice. It is an experimental observable (units Å²), not a prediction; low values mean the atom is pinned down, high values mean it moves or is heterogeneous across the crystal.

Predicted aligned error is AlphaFold's pairwise confidence. Unlike pLDDT (per-residue), PAE is per-residue-pair and captures whether two parts of the structure are correctly placed relative to each other. Units are ångströms of expected positional error.